Protein AF-A0A367K6S6-F1 (afdb_monomer_lite)

Structure (mmCIF, N/CA/C/O backbone):
data_AF-A0A367K6S6-F1
#
_entry.id   AF-A0A367K6S6-F1
#
loop_
_atom_site.group_PDB
_atom_site.id
_atom_site.type_symbol
_atom_site.label_atom_id
_atom_site.label_alt_id
_atom_site.label_comp_id
_atom_site.label_asym_id
_atom_site.label_entity_id
_atom_site.label_seq_id
_atom_site.pdbx_PDB_ins_code
_atom_site.Cartn_x
_atom_site.Cartn_y
_atom_site.Cartn_z
_atom_site.occupancy
_atom_site.B_iso_or_equiv
_atom_site.auth_seq_id
_atom_site.auth_comp_id
_atom_site.auth_asym_id
_atom_site.auth_atom_id
_atom_site.pdbx_PDB_model_num
ATOM 1 N N . MET A 1 1 ? -2.395 8.001 27.894 1.00 63.25 1 MET A N 1
ATOM 2 C CA . MET A 1 1 ? -1.468 9.154 27.892 1.00 63.25 1 MET A CA 1
ATOM 3 C C . MET A 1 1 ? -0.082 8.776 27.390 1.00 63.25 1 MET A C 1
ATOM 5 O O . MET A 1 1 ? 0.181 9.115 26.252 1.00 63.25 1 MET A O 1
ATOM 9 N N . GLU A 1 2 ? 0.768 8.042 28.124 1.00 70.19 2 GLU A N 1
ATOM 10 C CA . GLU A 1 2 ? 2.125 7.708 27.618 1.00 70.19 2 GLU A CA 1
ATOM 11 C C . GLU A 1 2 ? 2.111 6.789 26.380 1.00 70.19 2 GLU A C 1
ATOM 13 O O . GLU A 1 2 ? 2.847 7.026 25.427 1.00 70.19 2 GLU A O 1
ATOM 18 N N . GLU A 1 3 ? 1.236 5.775 26.348 1.00 73.00 3 GLU A N 1
ATOM 19 C CA . GLU A 1 3 ? 1.111 4.870 25.190 1.00 73.00 3 GLU A CA 1
ATOM 20 C C . GLU A 1 3 ? 0.552 5.573 23.943 1.00 73.00 3 GLU A C 1
ATOM 22 O O . GLU A 1 3 ? 1.033 5.336 22.838 1.00 73.00 3 GLU A O 1
ATOM 27 N N . GLU A 1 4 ? -0.407 6.486 24.122 1.00 74.44 4 GLU A N 1
ATOM 28 C CA . GLU A 1 4 ? -0.987 7.282 23.031 1.00 74.44 4 GLU A CA 1
ATOM 29 C C . GLU A 1 4 ? 0.034 8.276 22.459 1.00 74.44 4 GLU A C 1
ATOM 31 O O . GLU A 1 4 ? 0.146 8.412 21.246 1.00 74.44 4 GLU A O 1
ATOM 36 N N . GLU A 1 5 ? 0.821 8.943 23.308 1.00 80.12 5 GLU A N 1
ATOM 37 C CA . GLU A 1 5 ? 1.880 9.865 22.874 1.00 80.12 5 GLU A CA 1
ATOM 38 C C . GLU A 1 5 ? 3.010 9.127 22.140 1.00 80.12 5 GLU A C 1
ATOM 40 O O . GLU A 1 5 ? 3.501 9.578 21.098 1.00 80.12 5 GLU A O 1
ATOM 45 N N . HIS A 1 6 ? 3.380 7.943 22.633 1.00 86.44 6 HIS A N 1
ATOM 46 C CA . HIS A 1 6 ? 4.344 7.079 21.962 1.00 86.44 6 HIS A CA 1
ATOM 47 C C . HIS A 1 6 ? 3.817 6.588 20.606 1.00 86.44 6 HIS A C 1
ATOM 49 O O . HIS A 1 6 ? 4.565 6.526 19.629 1.00 86.44 6 HIS A O 1
ATOM 55 N N . GLU A 1 7 ? 2.527 6.269 20.510 1.00 87.50 7 GLU A N 1
ATOM 56 C CA . GLU A 1 7 ? 1.910 5.863 19.253 1.00 87.50 7 GLU A CA 1
ATOM 57 C C . GLU A 1 7 ? 1.804 7.010 18.242 1.00 87.50 7 GLU A C 1
ATOM 59 O O . GLU A 1 7 ? 2.158 6.817 17.079 1.00 87.50 7 GLU A O 1
ATOM 64 N N . LEU A 1 8 ? 1.426 8.215 18.674 1.00 89.56 8 LEU A N 1
ATOM 65 C CA . LEU A 1 8 ? 1.443 9.407 17.820 1.00 89.56 8 LEU A CA 1
ATOM 66 C C . LEU A 1 8 ? 2.846 9.672 17.263 1.00 89.56 8 LEU A C 1
ATOM 68 O O . LEU A 1 8 ? 3.004 9.871 16.062 1.00 89.56 8 LEU A O 1
ATOM 72 N N . THR A 1 9 ? 3.876 9.553 18.103 1.00 91.81 9 THR A N 1
ATOM 73 C CA . THR A 1 9 ? 5.277 9.686 17.671 1.00 91.81 9 THR A CA 1
ATOM 74 C C . THR A 1 9 ? 5.650 8.630 16.620 1.00 91.81 9 THR A C 1
ATOM 76 O O . THR A 1 9 ? 6.365 8.917 15.656 1.00 91.81 9 THR A O 1
ATOM 79 N N . ARG A 1 10 ? 5.162 7.388 16.767 1.00 92.81 10 ARG A N 1
ATOM 80 C CA . ARG A 1 10 ? 5.366 6.326 15.765 1.00 92.81 10 ARG A CA 1
ATOM 81 C C . ARG A 1 10 ? 4.658 6.650 14.452 1.00 92.81 10 ARG A C 1
ATOM 83 O O . ARG A 1 10 ? 5.264 6.457 13.402 1.00 92.81 10 ARG A O 1
ATOM 90 N N . ILE A 1 11 ? 3.427 7.155 14.508 1.00 94.25 11 ILE A N 1
ATOM 91 C CA . ILE A 1 11 ? 2.666 7.577 13.324 1.00 94.25 11 ILE A CA 1
ATOM 92 C C . ILE A 1 11 ? 3.411 8.693 12.588 1.00 94.25 11 ILE A C 1
ATOM 94 O O . ILE A 1 11 ? 3.675 8.559 11.397 1.00 94.25 11 ILE A O 1
ATOM 98 N N . GLU A 1 12 ? 3.843 9.741 13.291 1.00 95.06 12 GLU A N 1
ATOM 99 C CA . GLU A 1 12 ? 4.602 10.848 12.694 1.00 95.06 12 GLU A CA 1
ATOM 100 C C . GLU A 1 12 ? 5.893 10.368 12.018 1.00 95.06 12 GLU A C 1
ATOM 102 O O . GLU A 1 12 ? 6.252 10.835 10.932 1.00 95.06 12 GLU A O 1
ATOM 107 N N . LYS A 1 13 ? 6.583 9.399 12.631 1.00 95.25 13 LYS A N 1
ATOM 108 C CA . LYS A 1 13 ? 7.778 8.784 12.048 1.00 95.25 13 LYS A CA 1
ATOM 109 C C . LYS A 1 13 ? 7.455 8.011 10.766 1.00 95.25 13 LYS A C 1
ATOM 111 O O . LYS A 1 13 ? 8.158 8.189 9.774 1.00 95.25 13 LYS A O 1
ATOM 116 N N . ILE A 1 14 ? 6.396 7.201 10.772 1.00 96.31 14 ILE A N 1
ATOM 117 C CA . ILE A 1 14 ? 5.932 6.451 9.595 1.00 96.31 14 ILE A CA 1
ATOM 118 C C . ILE A 1 14 ? 5.567 7.416 8.465 1.00 96.31 14 ILE A C 1
ATOM 120 O O . ILE A 1 14 ? 6.039 7.252 7.343 1.00 96.31 14 ILE A O 1
ATOM 124 N N . GLU A 1 15 ? 4.800 8.468 8.753 1.00 95.69 15 GLU A N 1
ATOM 125 C CA . GLU A 1 15 ? 4.437 9.483 7.760 1.00 95.69 15 GLU A CA 1
ATOM 126 C C . GLU A 1 15 ? 5.659 10.231 7.212 1.00 95.69 15 GLU A C 1
ATOM 128 O O . GLU A 1 15 ? 5.693 10.620 6.041 1.00 95.69 15 GLU A O 1
ATOM 133 N N . HIS A 1 16 ? 6.674 10.467 8.046 1.00 96.50 16 HIS A N 1
ATOM 134 C CA . HIS A 1 16 ? 7.924 11.067 7.598 1.00 96.50 16 HIS A CA 1
ATOM 135 C C . HIS A 1 16 ? 8.687 10.141 6.643 1.00 96.50 16 HIS A C 1
ATOM 137 O O . HIS A 1 16 ? 9.082 10.582 5.562 1.00 96.50 16 HIS A O 1
ATOM 143 N N . GLU A 1 17 ? 8.865 8.869 7.013 1.00 96.88 17 GLU A N 1
ATOM 144 C CA . GLU A 1 17 ? 9.498 7.844 6.171 1.00 96.88 17 GLU A CA 1
ATOM 145 C C . GLU A 1 17 ? 8.755 7.707 4.837 1.00 96.88 17 GLU A C 1
ATOM 147 O O . GLU A 1 17 ? 9.357 7.795 3.767 1.00 96.88 17 GLU A O 1
ATOM 152 N N . HIS A 1 18 ? 7.429 7.629 4.896 1.00 97.56 18 HIS A N 1
ATOM 153 C CA . HIS A 1 18 ? 6.549 7.578 3.736 1.00 97.56 18 HIS A CA 1
ATOM 154 C C . HIS A 1 18 ? 6.727 8.777 2.792 1.00 97.56 18 HIS A C 1
ATOM 156 O O . HIS A 1 18 ? 6.929 8.599 1.590 1.00 97.56 18 HIS A O 1
ATOM 162 N N . LYS A 1 19 ? 6.764 10.008 3.321 1.00 96.94 19 LYS A N 1
ATOM 163 C CA . LYS A 1 19 ? 7.031 11.221 2.523 1.00 96.94 19 LYS A CA 1
ATOM 164 C C . LYS A 1 19 ? 8.394 11.176 1.831 1.00 96.94 19 LYS A C 1
ATOM 166 O O . LYS A 1 19 ? 8.534 11.704 0.725 1.00 96.94 19 LYS A O 1
ATOM 171 N N . LEU A 1 20 ? 9.414 10.593 2.465 1.00 96.38 20 LEU A N 1
ATOM 172 C CA . LEU A 1 20 ? 10.736 10.435 1.852 1.00 96.38 20 LEU A CA 1
ATOM 173 C C . LEU A 1 20 ? 10.704 9.424 0.703 1.00 96.38 20 LEU A C 1
ATOM 175 O O . LEU A 1 20 ? 11.246 9.725 -0.364 1.00 96.38 20 LEU A O 1
ATOM 179 N N . VAL A 1 21 ? 10.024 8.290 0.894 1.00 97.38 21 VAL A N 1
ATOM 180 C CA . VAL A 1 21 ? 9.808 7.286 -0.159 1.00 97.38 21 VAL A CA 1
ATOM 181 C C . VAL A 1 21 ? 9.091 7.915 -1.350 1.00 97.38 21 VAL A C 1
ATOM 183 O O . VAL A 1 21 ? 9.574 7.839 -2.480 1.00 97.38 21 VAL A O 1
ATOM 186 N N . GLN A 1 22 ? 8.007 8.654 -1.104 1.00 96.31 22 GLN A N 1
ATOM 187 C CA . GLN A 1 22 ? 7.264 9.334 -2.162 1.00 96.31 22 GLN A CA 1
ATOM 188 C C . GLN A 1 22 ? 8.138 10.333 -2.930 1.00 96.31 22 GLN A C 1
ATOM 190 O O . GLN A 1 22 ? 8.150 10.335 -4.160 1.00 96.31 22 GLN A O 1
ATOM 195 N N . ARG A 1 23 ? 8.959 11.141 -2.249 1.00 95.19 23 ARG A N 1
ATOM 196 C CA . ARG A 1 23 ? 9.884 12.077 -2.922 1.00 95.19 23 ARG A CA 1
ATOM 197 C C . ARG A 1 23 ? 10.888 11.382 -3.843 1.00 95.19 23 ARG A C 1
ATOM 199 O O . ARG A 1 23 ? 11.246 11.959 -4.869 1.00 95.19 23 ARG A O 1
ATOM 206 N N . LYS A 1 24 ? 11.368 10.192 -3.475 1.00 95.88 24 LYS A N 1
ATOM 207 C CA . LYS A 1 24 ? 12.270 9.391 -4.317 1.00 95.88 24 LYS A CA 1
ATOM 208 C C . LYS A 1 24 ? 11.520 8.756 -5.486 1.00 95.88 24 LYS A C 1
ATOM 210 O O . LYS A 1 24 ? 12.004 8.815 -6.612 1.00 95.88 24 LYS A O 1
ATOM 215 N N . PHE A 1 25 ? 10.311 8.248 -5.257 1.00 95.75 25 PHE A N 1
ATOM 216 C CA . PHE A 1 25 ? 9.463 7.687 -6.310 1.00 95.75 25 PHE A CA 1
ATOM 217 C C . PHE A 1 25 ? 9.125 8.702 -7.414 1.00 95.75 25 PHE A C 1
ATOM 219 O O . PHE A 1 25 ? 9.219 8.383 -8.599 1.00 95.75 25 PHE A O 1
ATOM 226 N N . HIS A 1 26 ? 8.859 9.964 -7.063 1.00 93.56 26 HIS A N 1
ATOM 227 C CA . HIS A 1 26 ? 8.650 11.033 -8.052 1.00 93.56 26 HIS A CA 1
ATOM 228 C C . HIS A 1 26 ? 9.868 11.278 -8.962 1.00 93.56 26 HIS A C 1
ATOM 230 O O . HIS A 1 26 ? 9.734 11.886 -10.021 1.00 93.56 26 HIS A O 1
ATOM 236 N N . LYS A 1 27 ? 11.052 10.795 -8.569 1.00 91.94 27 LYS A N 1
ATOM 237 C CA . LYS A 1 27 ? 12.294 10.860 -9.344 1.00 91.94 27 LYS A CA 1
ATOM 238 C C . LYS A 1 27 ? 12.640 9.536 -10.030 1.00 91.94 27 LYS A C 1
ATOM 240 O O . LYS A 1 27 ? 13.770 9.395 -10.471 1.00 91.94 27 LYS A O 1
ATOM 245 N N . ARG A 1 28 ? 11.724 8.563 -10.133 1.00 89.56 28 ARG A N 1
ATOM 246 C CA . ARG A 1 28 ? 12.011 7.231 -10.718 1.00 89.56 28 ARG A CA 1
ATOM 247 C C . ARG A 1 28 ? 12.621 7.281 -12.127 1.00 89.56 28 ARG A C 1
ATOM 249 O O . ARG A 1 28 ? 13.477 6.475 -12.454 1.00 89.56 28 ARG A O 1
ATOM 256 N N . ASN A 1 29 ? 12.253 8.287 -12.924 1.00 86.31 29 ASN A N 1
ATOM 257 C CA . ASN A 1 29 ? 12.800 8.503 -14.270 1.00 86.31 29 ASN A CA 1
ATOM 258 C C . ASN A 1 29 ? 14.196 9.162 -14.269 1.00 86.31 29 ASN A C 1
ATOM 260 O O . ASN A 1 29 ? 14.765 9.390 -15.331 1.00 86.31 29 ASN A O 1
ATOM 264 N N . GLU A 1 30 ? 14.732 9.488 -13.091 1.00 89.75 30 GLU A N 1
ATOM 265 C CA . GLU A 1 30 ? 16.057 10.070 -12.861 1.00 89.75 30 GLU A CA 1
ATOM 266 C C . GLU A 1 30 ? 16.802 9.290 -11.746 1.00 89.75 30 GLU A C 1
ATOM 268 O O . GLU A 1 30 ? 17.105 9.861 -10.684 1.00 89.75 30 GLU A O 1
ATOM 273 N N . PRO A 1 31 ? 17.084 7.975 -11.910 1.00 86.50 31 PRO A N 1
ATOM 274 C CA . PRO A 1 31 ? 17.734 7.171 -10.870 1.00 86.50 31 PRO A CA 1
ATOM 275 C C . PRO A 1 31 ? 19.081 7.744 -10.414 1.00 86.50 31 PRO A C 1
ATOM 277 O O . PRO A 1 31 ? 19.434 7.673 -9.237 1.00 86.50 31 PRO A O 1
ATOM 280 N N . GLU A 1 32 ? 19.811 8.408 -11.313 1.00 88.81 32 GLU A N 1
ATOM 281 C CA . GLU A 1 32 ? 21.070 9.096 -11.021 1.00 88.81 32 GLU A CA 1
ATOM 282 C C . GLU A 1 32 ? 20.921 10.250 -10.015 1.00 88.81 32 GLU A C 1
ATOM 284 O O . GLU A 1 32 ? 21.902 10.667 -9.398 1.00 88.81 32 GLU A O 1
ATOM 289 N N . LYS A 1 33 ? 19.695 10.748 -9.807 1.00 88.25 33 LYS A N 1
ATOM 290 C CA . LYS A 1 33 ? 19.353 11.775 -8.808 1.00 88.25 33 LYS A CA 1
ATOM 291 C C . LYS A 1 33 ? 18.711 11.191 -7.545 1.00 88.25 33 LYS A C 1
ATOM 293 O O . LYS A 1 33 ? 18.105 11.932 -6.758 1.00 88.25 33 LYS A O 1
ATOM 298 N N . GLY A 1 34 ? 18.863 9.881 -7.340 1.00 88.75 34 GLY A N 1
ATOM 299 C CA . GLY A 1 34 ? 18.378 9.150 -6.170 1.00 88.75 34 GLY A CA 1
ATOM 300 C C . GLY A 1 34 ? 16.926 8.684 -6.276 1.00 88.75 34 GLY A C 1
ATOM 301 O O . GLY A 1 34 ? 16.286 8.495 -5.241 1.00 88.75 34 GLY A O 1
ATOM 302 N N . GLY A 1 35 ? 16.391 8.562 -7.494 1.00 92.75 35 GLY A N 1
ATOM 303 C CA . GLY A 1 35 ? 15.126 7.873 -7.745 1.00 92.75 35 GLY A CA 1
ATOM 304 C C . GLY A 1 35 ? 15.265 6.352 -7.689 1.00 92.75 35 GLY A C 1
ATOM 305 O O . GLY A 1 35 ? 16.372 5.818 -7.756 1.00 92.75 35 GLY A O 1
ATOM 306 N N . TYR A 1 36 ? 14.139 5.653 -7.576 1.00 94.50 36 TYR A N 1
ATOM 307 C CA . TYR A 1 36 ? 14.121 4.192 -7.639 1.00 94.50 36 TYR A CA 1
ATOM 308 C C . TYR A 1 36 ? 14.162 3.734 -9.098 1.00 94.50 36 TYR A C 1
ATOM 310 O O . TYR A 1 36 ? 13.322 4.149 -9.891 1.00 94.50 36 TYR A O 1
ATOM 318 N N . ALA A 1 37 ? 15.148 2.904 -9.446 1.00 90.50 37 ALA A N 1
ATOM 319 C CA . ALA A 1 37 ? 15.302 2.379 -10.803 1.00 90.50 37 ALA A CA 1
ATOM 320 C C . ALA A 1 37 ? 14.335 1.225 -11.102 1.00 90.50 37 ALA A C 1
ATOM 322 O O . ALA A 1 37 ? 13.979 1.006 -12.254 1.00 90.50 37 ALA A O 1
ATOM 323 N N . THR A 1 38 ? 13.942 0.479 -10.069 1.00 93.31 38 THR A N 1
ATOM 324 C CA . THR A 1 38 ? 13.116 -0.728 -10.175 1.00 93.31 38 THR A CA 1
ATOM 325 C C . THR A 1 38 ? 12.017 -0.729 -9.118 1.00 93.31 38 THR A C 1
ATOM 327 O O . THR A 1 38 ? 12.127 -0.052 -8.086 1.00 93.31 38 THR A O 1
ATOM 330 N N . LEU A 1 39 ? 10.982 -1.544 -9.342 1.00 95.50 39 LEU A N 1
ATOM 331 C CA . LEU A 1 39 ? 9.947 -1.797 -8.341 1.00 95.50 39 LEU A CA 1
ATOM 332 C C . LEU A 1 39 ? 10.550 -2.373 -7.054 1.00 95.50 39 LEU A C 1
ATOM 334 O O . LEU A 1 39 ? 10.203 -1.911 -5.969 1.00 95.50 39 LEU A O 1
ATOM 338 N N . SER A 1 40 ? 11.501 -3.308 -7.158 1.00 94.88 40 SER A N 1
ATOM 339 C CA . SER A 1 40 ? 12.196 -3.865 -5.992 1.00 94.88 40 SER A CA 1
ATOM 340 C C . SER A 1 40 ? 12.907 -2.793 -5.156 1.00 94.88 40 SER A C 1
ATOM 342 O O . SER A 1 40 ? 12.835 -2.819 -3.927 1.00 94.88 40 SER A O 1
ATOM 344 N N . ASP A 1 41 ? 13.5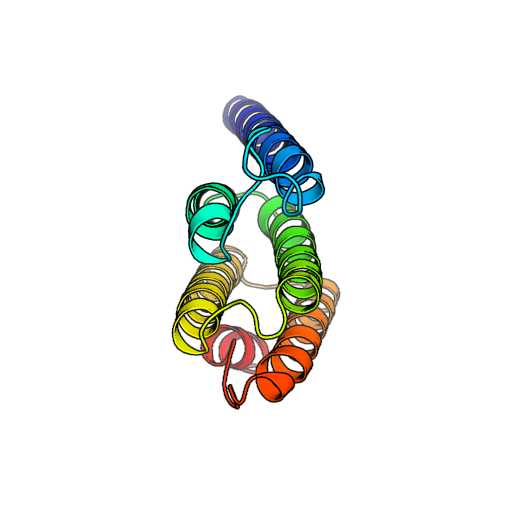67 -1.815 -5.786 1.00 94.69 41 ASP A N 1
ATOM 345 C CA . ASP A 1 41 ? 14.245 -0.737 -5.054 1.00 94.69 41 ASP A CA 1
ATOM 346 C C . ASP A 1 41 ? 13.267 0.171 -4.309 1.00 94.69 41 ASP A C 1
ATOM 348 O O . ASP A 1 41 ? 13.528 0.540 -3.162 1.00 94.69 41 ASP A O 1
ATOM 352 N N . TYR A 1 42 ? 12.130 0.484 -4.932 1.00 97.06 42 TYR A N 1
ATOM 353 C CA . TYR A 1 42 ? 11.033 1.178 -4.263 1.00 97.06 42 TYR A CA 1
ATOM 354 C C . TYR A 1 42 ? 10.497 0.355 -3.084 1.00 97.06 42 TYR A C 1
ATOM 356 O O . TYR A 1 42 ? 10.377 0.867 -1.967 1.00 97.06 42 TYR A O 1
ATOM 364 N N . TRP A 1 43 ? 10.224 -0.932 -3.315 1.00 97.62 43 TRP A N 1
ATOM 365 C CA . TRP A 1 43 ? 9.609 -1.817 -2.333 1.00 97.62 43 TRP A CA 1
ATOM 366 C C . TRP A 1 43 ? 10.481 -2.032 -1.097 1.00 97.62 43 TRP A C 1
ATOM 368 O O . TRP A 1 43 ? 9.952 -2.125 0.005 1.00 97.62 43 TRP A O 1
ATOM 378 N N . LYS A 1 44 ? 11.813 -2.039 -1.230 1.00 96.31 44 LYS A N 1
ATOM 379 C CA . LYS A 1 44 ? 12.717 -2.132 -0.070 1.00 96.31 44 LYS A CA 1
ATOM 380 C C . LYS A 1 44 ? 12.432 -1.052 0.967 1.00 96.31 44 LYS A C 1
ATOM 382 O O . LYS A 1 44 ? 12.437 -1.348 2.151 1.00 96.31 44 LYS A O 1
ATOM 387 N N . GLU A 1 45 ? 12.179 0.187 0.550 1.00 97.56 45 GLU A N 1
ATOM 388 C CA . GLU A 1 45 ? 11.881 1.268 1.495 1.00 97.56 45 GLU A CA 1
ATOM 389 C C . GLU A 1 45 ? 10.384 1.350 1.816 1.00 97.56 45 GLU A C 1
ATOM 391 O O . GLU A 1 45 ? 10.009 1.496 2.978 1.00 97.56 45 GLU A O 1
ATOM 396 N N . PHE A 1 46 ? 9.516 1.207 0.813 1.00 98.31 46 PHE A N 1
ATOM 397 C CA . PHE A 1 46 ? 8.069 1.270 1.010 1.00 98.31 46 PHE A CA 1
ATOM 398 C C . PHE A 1 46 ? 7.525 0.110 1.858 1.00 98.31 46 PHE A C 1
ATOM 400 O O . PHE A 1 46 ? 6.696 0.314 2.743 1.00 98.31 46 PHE A O 1
ATOM 407 N N . GLY A 1 47 ? 8.040 -1.100 1.659 1.00 97.69 47 GLY A N 1
ATOM 408 C CA . GLY A 1 47 ? 7.689 -2.284 2.438 1.00 97.69 47 GLY A CA 1
ATOM 409 C C . GLY A 1 47 ? 7.998 -2.120 3.928 1.00 97.69 47 GLY A C 1
ATOM 410 O O . GLY A 1 47 ? 7.225 -2.587 4.760 1.00 97.69 47 GLY A O 1
ATOM 411 N N . HIS A 1 48 ? 9.054 -1.380 4.294 1.00 97.44 48 HIS A N 1
ATOM 412 C CA . HIS A 1 48 ? 9.310 -1.030 5.697 1.00 97.44 48 HIS A CA 1
ATOM 413 C C . HIS A 1 48 ? 8.234 -0.103 6.273 1.00 97.44 48 HIS A C 1
ATOM 415 O O . HIS A 1 48 ? 7.819 -0.289 7.416 1.00 97.44 48 HIS A O 1
ATOM 421 N N . VAL A 1 49 ? 7.734 0.855 5.486 1.00 98.19 49 VAL A N 1
ATOM 422 C CA . VAL A 1 49 ? 6.620 1.730 5.895 1.00 98.19 49 VAL A CA 1
ATOM 423 C C . VAL A 1 49 ? 5.356 0.900 6.138 1.00 98.19 49 VAL A C 1
ATOM 425 O O . VAL A 1 49 ? 4.711 1.056 7.176 1.00 98.19 49 VAL A O 1
ATOM 428 N N . VAL A 1 50 ? 5.035 -0.029 5.232 1.00 98.38 50 VAL A N 1
ATOM 429 C CA . VAL A 1 50 ? 3.913 -0.974 5.380 1.00 98.38 50 VAL A CA 1
ATOM 430 C C . VAL A 1 50 ? 4.079 -1.825 6.642 1.00 98.38 50 VAL A C 1
ATOM 432 O O . VAL A 1 50 ? 3.167 -1.894 7.467 1.00 98.38 50 VAL A O 1
ATOM 435 N N . GLN A 1 51 ? 5.264 -2.406 6.843 1.00 97.69 51 GLN A N 1
ATOM 436 C CA . GLN A 1 51 ? 5.580 -3.235 8.007 1.00 97.69 51 GLN A CA 1
ATOM 437 C C . GLN A 1 51 ? 5.456 -2.459 9.326 1.00 97.69 51 GLN A C 1
ATOM 439 O O . GLN A 1 51 ? 4.938 -2.975 10.313 1.00 97.69 51 GLN A O 1
ATOM 444 N N . HIS A 1 52 ? 5.918 -1.210 9.381 1.00 96.62 52 HIS A N 1
ATOM 445 C CA . HIS A 1 52 ? 5.749 -0.386 10.576 1.00 96.62 52 HIS A CA 1
ATOM 446 C C . HIS A 1 52 ? 4.277 -0.026 10.818 1.00 96.62 52 HIS A C 1
ATOM 448 O O . HIS A 1 52 ? 3.837 -0.020 11.970 1.00 96.62 52 HIS A O 1
ATOM 454 N N . THR A 1 53 ? 3.523 0.225 9.744 1.00 97.50 53 THR A N 1
ATOM 455 C CA . THR A 1 53 ? 2.099 0.587 9.791 1.00 97.50 53 THR A CA 1
ATOM 456 C C . THR A 1 53 ? 1.234 -0.553 10.317 1.00 97.50 53 THR A C 1
ATOM 458 O O . THR A 1 53 ? 0.402 -0.316 11.191 1.00 97.50 53 THR A O 1
ATOM 461 N N . MET A 1 54 ? 1.452 -1.793 9.860 1.00 96.44 54 MET A N 1
ATOM 462 C CA . MET A 1 54 ? 0.639 -2.943 10.292 1.00 96.44 54 MET A CA 1
ATOM 463 C C . MET A 1 54 ? 0.799 -3.285 11.784 1.00 96.44 54 MET A C 1
ATOM 465 O O . MET A 1 54 ? -0.006 -4.019 12.341 1.00 96.44 54 MET A O 1
ATOM 469 N N . HIS A 1 55 ? 1.831 -2.750 12.445 1.00 94.12 55 HIS A N 1
ATOM 470 C CA . HIS A 1 55 ? 2.100 -2.938 13.874 1.00 94.12 55 HIS A CA 1
ATOM 471 C C . HIS A 1 55 ? 1.702 -1.732 14.745 1.00 94.12 55 HIS A C 1
ATOM 473 O O . HIS A 1 55 ? 2.138 -1.624 15.903 1.00 94.12 55 HIS A O 1
ATOM 479 N N . LEU A 1 56 ? 0.940 -0.786 14.195 1.00 93.81 56 LEU A N 1
ATOM 480 C CA . LEU A 1 56 ? 0.241 0.233 14.978 1.00 93.81 56 LEU A CA 1
ATOM 481 C C . LEU A 1 56 ? -0.987 -0.395 15.654 1.00 93.81 56 LEU A C 1
ATOM 483 O O . LEU A 1 56 ? -1.615 -1.291 15.095 1.00 93.81 56 LEU A O 1
ATOM 487 N N . LYS A 1 57 ? -1.299 0.041 16.877 1.00 87.94 57 LYS A N 1
ATOM 488 C CA . LYS A 1 57 ? -2.372 -0.531 17.713 1.00 87.94 57 LYS A CA 1
ATOM 489 C C . LYS A 1 57 ? -3.660 0.282 17.669 1.00 87.94 57 LYS A C 1
ATOM 491 O O . LYS A 1 57 ? -4.729 -0.229 17.981 1.00 87.94 57 LYS A O 1
ATOM 496 N N . SER A 1 58 ? -3.554 1.536 17.269 1.00 87.38 58 SER A N 1
ATOM 497 C CA . SER A 1 58 ? -4.666 2.420 16.980 1.00 87.38 58 SER A CA 1
ATOM 498 C C . SER A 1 58 ? -5.305 2.089 15.634 1.00 87.38 58 SER A C 1
ATOM 500 O O . SER A 1 58 ? -4.652 1.640 14.688 1.00 87.38 58 SER A O 1
ATOM 502 N N . SER A 1 59 ? -6.582 2.450 15.512 1.00 86.62 59 SER A N 1
ATOM 503 C CA . SER A 1 59 ? -7.346 2.380 14.261 1.00 86.62 59 SER A CA 1
ATOM 504 C C . SER A 1 59 ? -6.759 3.231 13.125 1.00 86.62 59 SER A C 1
ATOM 506 O O . SER A 1 59 ? -7.143 3.063 11.967 1.00 86.62 59 SER A O 1
ATOM 508 N N . SER A 1 60 ? -5.790 4.105 13.418 1.00 91.62 60 SER A N 1
ATOM 509 C CA . SER A 1 60 ? -4.978 4.803 12.416 1.00 91.62 60 SER A CA 1
ATOM 510 C C . SER A 1 60 ? -4.238 3.837 11.486 1.00 91.62 60 SER A C 1
ATOM 512 O O . SER A 1 60 ? -4.004 4.186 10.331 1.00 91.62 60 SER A O 1
ATOM 514 N N . SER A 1 61 ? -3.913 2.622 11.950 1.00 95.75 61 SER A N 1
ATOM 515 C CA . SER A 1 61 ? -3.299 1.556 11.144 1.00 95.75 61 SER A CA 1
ATOM 516 C C . SER A 1 61 ? -4.112 1.247 9.880 1.00 95.75 61 SER A C 1
ATOM 518 O O . SER A 1 61 ? -3.555 1.228 8.785 1.00 95.75 61 SER A O 1
ATOM 520 N N . ILE A 1 62 ? -5.438 1.111 10.012 1.00 96.88 62 ILE A N 1
ATOM 521 C CA . ILE A 1 62 ? -6.367 0.857 8.905 1.00 96.88 62 ILE A CA 1
ATOM 522 C C . ILE A 1 62 ? -6.312 2.013 7.907 1.00 96.88 62 ILE A C 1
ATOM 524 O O . ILE A 1 62 ? -6.130 1.797 6.712 1.00 96.88 62 ILE A O 1
ATOM 528 N N . GLN A 1 63 ? -6.441 3.254 8.383 1.00 96.25 63 GLN A N 1
ATOM 529 C CA . GLN A 1 63 ? -6.458 4.426 7.506 1.00 96.25 63 GLN A CA 1
ATOM 530 C C . GLN A 1 63 ? -5.132 4.618 6.759 1.00 96.25 63 GLN A C 1
ATOM 532 O O . GLN A 1 63 ? -5.138 4.956 5.575 1.00 96.25 63 GLN A O 1
ATOM 537 N N . LEU A 1 64 ? -4.004 4.416 7.439 1.00 97.12 64 LEU A N 1
ATOM 538 C CA . LEU A 1 64 ? -2.684 4.505 6.826 1.00 97.12 64 LEU A CA 1
ATOM 539 C C . LEU A 1 64 ? -2.485 3.382 5.809 1.00 97.12 64 LEU A C 1
ATOM 541 O O . LEU A 1 64 ? -2.071 3.657 4.687 1.00 97.12 64 LEU A O 1
ATOM 545 N N . LEU A 1 65 ? -2.846 2.143 6.147 1.00 98.25 65 LEU A N 1
ATOM 546 C CA . LEU A 1 65 ? -2.684 1.015 5.235 1.00 98.25 65 LEU A CA 1
ATOM 547 C C . LEU A 1 65 ? -3.612 1.120 4.013 1.00 98.25 65 LEU A C 1
ATOM 549 O O . LEU A 1 65 ? -3.184 0.764 2.916 1.00 98.25 65 LEU A O 1
ATOM 553 N N . LEU A 1 66 ? -4.822 1.687 4.151 1.00 98.31 66 LEU A N 1
ATOM 554 C CA . LEU A 1 66 ? -5.690 2.042 3.014 1.00 98.31 66 LEU A CA 1
ATOM 555 C C . LEU A 1 66 ? -4.959 2.977 2.041 1.00 98.31 66 LEU A C 1
ATOM 557 O O . LEU A 1 66 ? -4.929 2.712 0.840 1.00 98.31 66 LEU A O 1
ATOM 561 N N . ASN A 1 67 ? -4.348 4.044 2.566 1.00 97.81 67 ASN A N 1
ATOM 562 C CA . ASN A 1 67 ? -3.631 5.026 1.754 1.00 97.81 67 ASN A CA 1
ATOM 563 C C . ASN A 1 67 ? -2.412 4.395 1.071 1.00 97.81 67 ASN A C 1
ATOM 565 O O . ASN A 1 67 ? -2.256 4.519 -0.139 1.00 97.81 67 ASN A O 1
ATOM 569 N N . LEU A 1 68 ? -1.587 3.666 1.828 1.00 98.44 68 LEU A N 1
ATOM 570 C CA . LEU A 1 68 ? -0.399 2.989 1.305 1.00 98.44 68 LEU A CA 1
ATOM 571 C C . LEU A 1 68 ? -0.766 1.970 0.218 1.00 98.44 68 LEU A C 1
ATOM 573 O O . LEU A 1 68 ? -0.112 1.906 -0.817 1.00 98.44 68 LEU A O 1
ATOM 577 N N . THR A 1 69 ? -1.831 1.197 0.421 1.00 98.50 69 THR A N 1
ATOM 578 C CA . THR A 1 69 ? -2.276 0.198 -0.558 1.00 98.50 69 THR A CA 1
ATOM 579 C C . THR A 1 69 ? -2.725 0.866 -1.857 1.00 98.50 69 THR A C 1
ATOM 581 O O . THR A 1 69 ? -2.280 0.458 -2.926 1.00 98.50 69 THR A O 1
ATOM 584 N N . GLY A 1 70 ? -3.535 1.927 -1.771 1.00 97.81 70 GLY A N 1
ATOM 585 C CA . GLY A 1 70 ? -3.955 2.688 -2.951 1.00 97.81 70 GLY A CA 1
ATOM 586 C C . GLY A 1 70 ? -2.783 3.343 -3.687 1.00 97.81 70 GLY A C 1
ATOM 587 O O . GLY A 1 70 ? -2.717 3.293 -4.908 1.00 97.81 70 GLY A O 1
ATOM 588 N N . GLU A 1 71 ? -1.804 3.886 -2.964 1.00 96.81 71 GLU A N 1
ATOM 589 C CA . GLU A 1 71 ? -0.603 4.450 -3.587 1.00 96.81 71 GLU A CA 1
ATOM 590 C C . GLU A 1 71 ? 0.282 3.390 -4.244 1.00 96.81 71 GLU A C 1
ATOM 592 O O . GLU A 1 71 ? 0.835 3.625 -5.315 1.00 96.81 71 GLU A O 1
ATOM 597 N N . PHE A 1 72 ? 0.427 2.214 -3.626 1.00 97.94 72 PHE A N 1
ATOM 598 C CA . PHE A 1 72 ? 1.152 1.106 -4.242 1.00 97.94 72 PHE A CA 1
ATOM 599 C C . PHE A 1 72 ? 0.505 0.694 -5.567 1.00 97.94 72 PHE A C 1
ATOM 601 O O . PHE A 1 72 ? 1.195 0.335 -6.520 1.00 97.94 72 PHE A O 1
ATOM 608 N N . HIS A 1 73 ? -0.817 0.786 -5.663 1.00 96.75 73 HIS A N 1
ATOM 609 C CA . HIS A 1 73 ? -1.512 0.535 -6.914 1.00 96.75 73 HIS A CA 1
ATOM 610 C C . HIS A 1 73 ? -1.169 1.563 -7.996 1.00 96.75 73 HIS A C 1
ATOM 612 O O . HIS A 1 73 ? -0.886 1.165 -9.122 1.00 96.75 73 HIS A O 1
ATOM 618 N N . ASP A 1 74 ? -1.088 2.850 -7.653 1.00 94.69 74 ASP A N 1
ATOM 619 C CA . ASP A 1 74 ? -0.616 3.890 -8.581 1.00 94.69 74 ASP A CA 1
ATOM 620 C C . ASP A 1 74 ? 0.858 3.671 -8.980 1.00 94.69 74 ASP A C 1
ATOM 622 O O . ASP A 1 74 ? 1.278 3.973 -10.098 1.00 94.69 74 ASP A O 1
ATOM 626 N N . VAL A 1 75 ? 1.667 3.113 -8.075 1.00 94.81 75 VAL A N 1
ATOM 627 C CA . VAL A 1 75 ? 3.050 2.706 -8.361 1.00 94.81 75 VAL A CA 1
ATOM 628 C C . VAL A 1 75 ? 3.090 1.532 -9.336 1.00 94.81 75 VAL A C 1
ATOM 630 O O . VAL A 1 75 ? 3.967 1.501 -10.201 1.00 94.81 75 VAL A O 1
ATOM 633 N N . CYS A 1 76 ? 2.141 0.597 -9.250 1.00 94.38 76 CYS A N 1
ATOM 634 C CA . CYS A 1 76 ? 2.046 -0.489 -10.219 1.00 94.38 76 CYS A CA 1
ATOM 635 C C . CYS A 1 76 ? 1.815 0.049 -11.631 1.00 94.38 76 CYS A 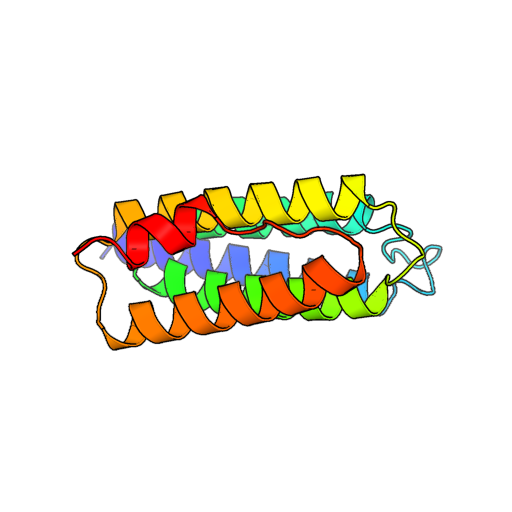C 1
ATOM 637 O O . CYS A 1 76 ? 2.531 -0.351 -12.550 1.00 94.38 76 CYS A O 1
ATOM 639 N N . ASP A 1 77 ? 0.906 1.016 -11.765 1.00 91.94 77 ASP A N 1
ATOM 640 C CA . ASP A 1 77 ? 0.628 1.722 -13.021 1.00 91.94 77 ASP A CA 1
ATOM 641 C C . ASP A 1 77 ? 1.830 2.552 -13.505 1.00 91.94 77 ASP A C 1
ATOM 643 O O . ASP A 1 77 ? 1.940 2.876 -14.678 1.00 91.94 77 ASP A O 1
ATOM 647 N N . ALA A 1 78 ? 2.753 2.922 -12.617 1.00 92.38 78 ALA A N 1
ATOM 648 C CA . ALA A 1 78 ? 3.905 3.745 -12.963 1.00 92.38 78 ALA A CA 1
ATOM 649 C C . ALA A 1 78 ? 5.124 2.958 -13.464 1.00 92.38 78 ALA A C 1
ATOM 651 O O . ALA A 1 78 ? 5.952 3.548 -14.166 1.00 92.38 78 ALA A O 1
ATOM 652 N N . TYR A 1 79 ? 5.256 1.693 -13.050 1.00 91.25 79 TYR A N 1
ATOM 653 C CA . TYR A 1 79 ? 6.288 0.762 -13.524 1.00 91.25 79 TYR A CA 1
ATOM 654 C C . TYR A 1 79 ? 5.779 -0.151 -14.650 1.00 91.25 79 TYR A C 1
ATOM 656 O O . TYR A 1 7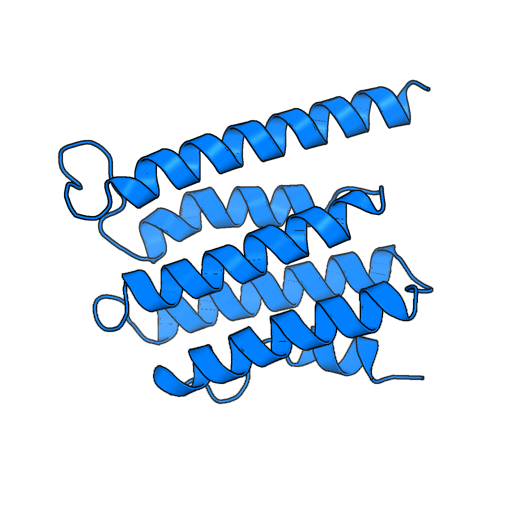9 ? 6.578 -0.601 -15.459 1.00 91.25 79 TYR A O 1
ATOM 664 N N . GLU A 1 80 ? 4.470 -0.401 -14.743 1.00 88.06 80 GLU A N 1
ATOM 665 C CA . GLU A 1 80 ? 3.814 -1.219 -15.773 1.00 88.06 80 GLU A CA 1
ATOM 666 C C . GLU A 1 80 ? 4.555 -2.522 -16.155 1.00 88.06 80 GLU A C 1
ATOM 668 O O . GLU A 1 80 ? 4.395 -3.558 -15.519 1.00 88.06 80 GLU A O 1
ATOM 673 N N . ARG A 1 81 ? 5.316 -2.493 -17.258 1.00 80.50 81 ARG A N 1
ATOM 674 C CA . ARG A 1 81 ? 6.044 -3.635 -17.833 1.00 80.50 81 ARG A CA 1
ATOM 675 C C . ARG A 1 81 ? 7.545 -3.595 -17.555 1.00 80.50 81 ARG A C 1
ATOM 677 O O . ARG A 1 81 ? 8.252 -4.494 -18.000 1.00 80.50 81 ARG A O 1
ATOM 684 N N . ASP A 1 82 ? 8.021 -2.561 -16.870 1.00 85.25 82 ASP A N 1
ATOM 685 C CA . ASP A 1 82 ? 9.426 -2.407 -16.491 1.00 85.25 82 ASP A CA 1
ATOM 686 C C . ASP A 1 82 ? 9.790 -3.288 -15.285 1.00 85.25 82 ASP A C 1
ATOM 688 O O . ASP A 1 82 ? 10.971 -3.501 -15.018 1.00 85.25 82 ASP A O 1
ATOM 692 N N . ALA A 1 83 ? 8.786 -3.807 -14.571 1.00 89.44 83 ALA A N 1
ATOM 693 C CA . ALA A 1 83 ? 8.946 -4.761 -13.483 1.00 89.44 83 ALA A CA 1
ATOM 694 C C . ALA A 1 83 ? 8.496 -6.168 -13.898 1.00 89.44 83 ALA A C 1
ATOM 696 O O . ALA A 1 83 ? 7.562 -6.359 -14.683 1.00 89.44 83 ALA A O 1
ATOM 697 N N . GLU A 1 84 ? 9.164 -7.168 -13.338 1.00 92.31 84 GLU A N 1
ATOM 698 C CA . GLU A 1 84 ? 8.852 -8.569 -13.576 1.00 92.31 84 GLU A CA 1
ATOM 699 C C . GLU A 1 84 ? 7.624 -8.996 -12.757 1.00 92.31 84 GLU A C 1
ATOM 701 O O . GLU A 1 84 ? 7.402 -8.546 -11.632 1.00 92.31 84 GLU A O 1
ATOM 706 N N . ILE A 1 85 ? 6.832 -9.935 -13.286 1.00 93.31 85 ILE A N 1
ATOM 707 C CA . ILE A 1 85 ? 5.585 -10.397 -12.639 1.00 93.31 85 ILE A CA 1
ATOM 708 C C . ILE A 1 85 ? 5.836 -10.894 -11.205 1.00 93.31 85 ILE A C 1
ATOM 710 O O . ILE A 1 85 ? 4.999 -10.702 -10.320 1.00 93.31 85 ILE A O 1
ATOM 714 N N . TYR A 1 86 ? 6.989 -11.528 -10.955 1.00 93.44 86 TYR A N 1
ATOM 715 C CA . TYR A 1 86 ? 7.327 -12.018 -9.619 1.00 93.44 86 TYR A CA 1
ATOM 716 C C . TYR A 1 86 ? 7.534 -10.876 -8.612 1.00 93.44 86 TYR A C 1
ATOM 718 O O . TYR A 1 86 ? 7.174 -11.048 -7.451 1.00 93.44 86 TYR A O 1
ATOM 726 N N . GLU A 1 87 ? 8.040 -9.712 -9.037 1.00 94.56 87 GLU A N 1
ATOM 727 C CA . GLU A 1 87 ? 8.242 -8.554 -8.155 1.00 94.56 87 GLU A CA 1
ATOM 728 C C . GLU A 1 87 ? 6.894 -8.002 -7.687 1.00 94.56 87 GLU A C 1
ATOM 730 O O . GLU A 1 87 ? 6.697 -7.750 -6.498 1.00 94.56 87 GLU A O 1
ATOM 735 N N . TYR A 1 88 ? 5.927 -7.891 -8.604 1.00 95.62 88 TYR A N 1
ATOM 736 C CA . TYR A 1 88 ? 4.554 -7.535 -8.253 1.00 95.62 88 TYR A CA 1
ATOM 737 C C . TYR A 1 88 ? 3.958 -8.529 -7.264 1.00 95.62 88 TYR A C 1
ATOM 739 O O . TYR A 1 88 ? 3.379 -8.121 -6.257 1.00 95.62 88 TYR A O 1
ATOM 747 N N . LYS A 1 89 ? 4.126 -9.831 -7.525 1.00 95.94 89 LYS A N 1
ATOM 748 C CA . LYS A 1 89 ? 3.591 -10.879 -6.656 1.00 95.94 89 LYS A CA 1
ATOM 749 C C . LYS A 1 89 ? 4.115 -10.741 -5.225 1.00 95.94 89 LYS A C 1
ATOM 751 O O . LYS A 1 89 ? 3.318 -10.777 -4.295 1.00 95.94 89 LYS A O 1
ATOM 756 N N . GLU A 1 90 ? 5.421 -10.548 -5.049 1.00 96.19 90 GLU A N 1
ATOM 757 C CA . GLU A 1 90 ? 6.028 -10.373 -3.723 1.00 96.19 90 GLU A CA 1
ATOM 758 C C . GLU A 1 90 ? 5.446 -9.165 -2.973 1.00 96.19 90 GLU A C 1
ATOM 760 O O . GLU A 1 90 ? 5.147 -9.259 -1.781 1.00 96.19 90 GLU A O 1
ATOM 765 N N . CYS A 1 91 ? 5.229 -8.046 -3.669 1.00 97.56 91 CYS A N 1
ATOM 766 C CA . CYS A 1 91 ? 4.638 -6.849 -3.073 1.00 97.56 91 CYS A CA 1
ATOM 767 C C . CYS A 1 91 ? 3.166 -7.068 -2.674 1.00 97.56 91 CYS A C 1
ATOM 769 O O . CYS A 1 91 ? 2.754 -6.703 -1.570 1.00 97.56 91 CYS A O 1
ATOM 771 N N . PHE A 1 92 ? 2.372 -7.688 -3.555 1.00 97.88 92 PHE A N 1
ATOM 772 C CA . PHE A 1 92 ? 0.968 -8.010 -3.288 1.00 97.88 92 PHE A CA 1
ATOM 773 C C . PHE A 1 92 ? 0.813 -9.001 -2.130 1.00 97.88 92 PHE A C 1
ATOM 775 O O . PHE A 1 92 ? -0.021 -8.770 -1.256 1.00 97.88 92 PHE A O 1
ATOM 782 N N . ASP A 1 93 ? 1.633 -10.055 -2.079 1.00 97.56 93 ASP A N 1
ATOM 783 C CA . ASP A 1 93 ? 1.636 -11.034 -0.983 1.00 97.56 93 ASP A CA 1
ATOM 784 C C . ASP A 1 93 ? 1.969 -10.362 0.362 1.00 97.56 93 ASP A C 1
ATOM 786 O O . ASP A 1 93 ? 1.341 -10.639 1.385 1.00 97.56 93 ASP A O 1
ATOM 790 N N . ALA A 1 94 ? 2.940 -9.445 0.374 1.00 98.19 94 ALA A N 1
ATOM 791 C CA . ALA A 1 94 ? 3.324 -8.721 1.581 1.00 98.19 94 ALA A CA 1
ATOM 792 C C . ALA A 1 94 ? 2.224 -7.762 2.069 1.00 98.19 94 ALA A C 1
ATOM 794 O O . ALA A 1 94 ? 1.996 -7.654 3.275 1.00 98.19 94 ALA A O 1
ATOM 795 N N . LEU A 1 95 ? 1.512 -7.091 1.157 1.00 98.50 95 LEU A N 1
ATOM 796 C CA . LEU A 1 95 ? 0.349 -6.276 1.522 1.00 98.50 95 LEU A CA 1
ATOM 797 C C . LEU A 1 95 ? -0.832 -7.135 1.985 1.00 98.50 95 LEU A C 1
ATOM 799 O O . LEU A 1 95 ? -1.520 -6.734 2.918 1.00 98.50 95 LEU A O 1
ATOM 803 N N . ASP A 1 96 ? -1.059 -8.306 1.384 1.00 98.44 96 ASP A N 1
ATOM 804 C CA . ASP A 1 96 ? -2.067 -9.263 1.856 1.00 98.44 96 ASP A CA 1
ATOM 805 C C . ASP A 1 96 ? -1.783 -9.670 3.306 1.00 98.44 96 ASP A C 1
ATOM 807 O O . ASP A 1 96 ? -2.665 -9.607 4.158 1.00 98.44 96 ASP A O 1
ATOM 811 N N . PHE A 1 97 ? -0.528 -9.993 3.625 1.00 98.31 97 PHE A N 1
ATOM 812 C CA . PHE A 1 97 ? -0.116 -10.293 4.997 1.00 98.31 97 PHE A CA 1
ATOM 813 C C . PHE A 1 97 ? -0.294 -9.101 5.955 1.00 98.31 97 PHE A C 1
ATOM 815 O O . PHE A 1 97 ? -0.765 -9.266 7.085 1.00 98.31 97 PHE A O 1
ATOM 822 N N . ALA A 1 98 ? 0.051 -7.890 5.512 1.00 98.44 98 ALA A N 1
ATOM 823 C CA . ALA A 1 98 ? -0.143 -6.683 6.312 1.00 98.44 98 ALA A CA 1
ATOM 824 C C . ALA A 1 98 ? -1.627 -6.438 6.619 1.00 98.44 98 ALA A C 1
ATOM 826 O O . ALA A 1 98 ? -1.978 -6.123 7.757 1.00 98.44 98 ALA A O 1
ATOM 827 N N . TRP A 1 99 ? -2.502 -6.632 5.630 1.00 98.25 99 TRP A N 1
ATOM 828 C CA . TRP A 1 99 ? -3.943 -6.519 5.814 1.00 98.25 99 TRP A CA 1
ATOM 829 C C . TRP A 1 99 ? -4.496 -7.588 6.743 1.00 98.25 99 TRP A C 1
ATOM 831 O O . TRP A 1 99 ? -5.238 -7.226 7.650 1.00 98.25 99 TRP A O 1
ATOM 841 N N . GLN A 1 100 ? -4.102 -8.855 6.582 1.00 97.38 100 GLN A N 1
ATOM 842 C CA . GLN A 1 100 ? -4.476 -9.928 7.513 1.00 97.38 100 GLN A CA 1
ATOM 843 C C . GLN A 1 100 ? -4.150 -9.535 8.956 1.00 97.38 100 GLN A C 1
ATOM 845 O O . GLN A 1 100 ? -5.033 -9.537 9.808 1.00 97.38 100 GLN A O 1
ATOM 850 N N . THR A 1 101 ? -2.913 -9.088 9.196 1.00 97.12 101 THR A N 1
ATOM 851 C CA . THR A 1 101 ? -2.440 -8.671 10.524 1.00 97.12 101 THR A CA 1
ATOM 852 C C . THR A 1 101 ? -3.294 -7.538 11.100 1.00 97.12 101 THR A C 1
ATOM 854 O O . THR A 1 101 ? -3.744 -7.612 12.242 1.00 97.12 101 THR A O 1
ATOM 857 N N . VAL A 1 102 ? -3.553 -6.487 10.312 1.00 97.06 102 VAL A N 1
ATOM 858 C CA . VAL A 1 102 ? -4.374 -5.351 10.762 1.00 97.06 102 VAL A CA 1
ATOM 859 C C . VAL A 1 102 ? -5.817 -5.780 11.023 1.00 97.06 102 VAL A C 1
ATOM 861 O O . VAL A 1 102 ? -6.410 -5.341 12.008 1.00 97.06 102 VAL A O 1
ATOM 864 N N . ILE A 1 103 ? -6.380 -6.634 10.166 1.00 96.00 103 ILE A N 1
ATOM 865 C CA . ILE A 1 103 ? -7.759 -7.112 10.281 1.00 96.00 103 ILE A CA 1
ATOM 866 C C . ILE A 1 103 ? -7.937 -7.964 11.539 1.00 96.00 103 ILE A C 1
ATOM 868 O O . ILE A 1 103 ? -8.933 -7.796 12.240 1.00 96.00 103 ILE A O 1
ATOM 872 N N . GLU A 1 104 ? -6.983 -8.849 11.830 1.00 94.62 104 GLU A N 1
ATOM 873 C CA . GLU A 1 104 ? -6.937 -9.668 13.047 1.00 94.62 104 GLU A CA 1
ATOM 874 C C . GLU A 1 104 ? -6.876 -8.806 14.312 1.00 94.62 104 GLU A C 1
ATOM 876 O O . GLU A 1 104 ? -7.684 -8.986 15.225 1.00 94.62 104 GLU A O 1
ATOM 881 N N . ASP A 1 105 ? -5.960 -7.834 14.346 1.00 94.06 105 ASP A N 1
ATOM 882 C CA . ASP A 1 105 ? -5.718 -6.993 15.523 1.00 94.06 105 ASP A CA 1
ATOM 883 C C . ASP A 1 105 ? -6.900 -6.054 15.852 1.00 94.06 105 ASP A C 1
ATOM 885 O O . ASP A 1 105 ? -7.012 -5.592 16.989 1.00 94.06 105 ASP A O 1
ATOM 889 N N . HIS A 1 106 ? -7.786 -5.772 14.887 1.00 91.00 106 HIS A N 1
ATOM 890 C CA . HIS A 1 106 ? -8.867 -4.781 15.019 1.00 91.00 106 HIS A CA 1
ATOM 891 C C . HIS A 1 106 ? -10.281 -5.382 14.984 1.00 91.00 106 HIS A C 1
ATOM 893 O O . HIS A 1 106 ? -11.248 -4.676 14.690 1.00 91.00 106 HIS A O 1
ATOM 899 N N . GLN A 1 107 ? -10.440 -6.671 15.296 1.00 89.50 107 GLN A N 1
ATOM 900 C CA . GLN A 1 107 ? -11.770 -7.268 15.429 1.00 89.50 107 GLN A CA 1
ATOM 901 C C . GLN A 1 107 ? -12.521 -6.758 16.684 1.00 89.50 107 GLN A C 1
ATOM 903 O O . GLN A 1 107 ? -11.935 -6.692 17.767 1.00 89.50 107 GLN A O 1
ATOM 908 N N . PRO A 1 108 ? -13.836 -6.466 16.595 1.00 91.12 108 PRO A N 1
ATOM 909 C CA . PRO A 1 108 ? -14.646 -6.461 15.379 1.00 91.12 108 PRO A CA 1
ATOM 910 C C . PRO A 1 108 ? -14.398 -5.208 14.524 1.00 91.12 108 PRO A C 1
ATOM 912 O O . PRO A 1 108 ? -14.401 -4.085 15.031 1.00 91.12 108 PRO A O 1
ATOM 915 N N . ILE A 1 109 ? -14.275 -5.394 13.208 1.00 91.56 109 ILE A N 1
ATOM 916 C CA . ILE A 1 109 ? -14.116 -4.282 12.261 1.00 91.56 109 ILE A CA 1
ATOM 917 C C . ILE A 1 109 ? -15.461 -3.598 12.003 1.00 91.56 109 ILE A C 1
ATOM 919 O O . ILE A 1 109 ? -16.504 -4.241 11.866 1.00 91.56 109 ILE A O 1
ATOM 923 N N . SER A 1 110 ? -15.444 -2.266 11.908 1.00 93.19 110 SER A N 1
ATOM 924 C CA . SER A 1 110 ? -16.639 -1.495 11.564 1.00 93.19 110 SER A CA 1
ATOM 925 C C . SER A 1 110 ? -17.120 -1.828 10.144 1.00 93.19 110 SER A C 1
ATOM 927 O O . SER A 1 110 ? -16.318 -2.041 9.237 1.00 93.19 110 SER A O 1
ATOM 929 N N . GLN A 1 111 ? -18.434 -1.816 9.900 1.00 94.19 111 GLN A N 1
ATOM 930 C CA . GLN A 1 111 ? -18.963 -2.072 8.549 1.00 94.19 111 GLN A CA 1
ATOM 931 C C . GLN A 1 111 ? -18.425 -1.074 7.511 1.00 94.19 111 GLN A C 1
ATOM 933 O O . GLN A 1 111 ? -18.157 -1.442 6.370 1.00 94.19 111 GLN A O 1
ATOM 938 N N . THR A 1 112 ? -18.214 0.180 7.919 1.00 95.25 112 THR A N 1
ATOM 939 C CA . THR A 1 112 ? -17.595 1.202 7.071 1.00 95.25 112 THR A CA 1
ATOM 940 C C . THR A 1 112 ? -16.177 0.806 6.671 1.00 95.25 112 THR A C 1
ATOM 942 O O . THR A 1 112 ? -15.848 0.861 5.489 1.00 95.25 112 THR A O 1
ATOM 945 N N . ASP A 1 113 ? -15.342 0.383 7.621 1.00 95.69 113 ASP A N 1
ATOM 946 C CA . ASP A 1 113 ? -13.962 -0.001 7.321 1.00 95.69 113 ASP A CA 1
ATOM 947 C C . ASP A 1 113 ? -13.899 -1.307 6.529 1.00 95.69 113 ASP A C 1
ATOM 949 O O . ASP A 1 113 ? -13.150 -1.368 5.560 1.00 95.69 113 ASP A O 1
ATOM 953 N N . LYS A 1 114 ? -14.758 -2.294 6.825 1.00 95.88 114 LYS A N 1
ATOM 954 C CA . LYS A 1 114 ? -14.896 -3.524 6.022 1.00 95.88 114 LYS A CA 1
ATOM 955 C C . LYS A 1 114 ? -15.132 -3.196 4.545 1.00 95.88 114 LYS A C 1
ATOM 957 O O . LYS A 1 114 ? -14.402 -3.681 3.686 1.00 95.88 114 LYS A O 1
ATOM 962 N N . VAL A 1 115 ? -16.091 -2.316 4.241 1.00 96.62 115 VAL A N 1
ATOM 963 C CA . VAL A 1 115 ? -16.369 -1.888 2.856 1.00 96.62 115 VAL A CA 1
ATOM 964 C C . VAL A 1 115 ? -15.171 -1.172 2.229 1.00 96.62 115 VAL A C 1
ATOM 966 O O . VAL A 1 115 ? -14.836 -1.430 1.075 1.00 96.62 115 VAL A O 1
ATOM 969 N N . ARG A 1 116 ? -14.512 -0.273 2.967 1.00 97.69 116 ARG A N 1
ATOM 970 C CA . ARG A 1 116 ? -13.362 0.488 2.453 1.00 97.69 116 ARG A CA 1
ATOM 971 C C . ARG A 1 116 ? -12.168 -0.408 2.143 1.00 97.69 116 ARG A C 1
ATOM 973 O O . ARG A 1 116 ? -11.554 -0.230 1.095 1.00 97.69 116 ARG A O 1
ATOM 980 N N . ILE A 1 117 ? -11.871 -1.362 3.027 1.00 98.00 117 ILE A N 1
ATOM 981 C CA . ILE A 1 117 ? -10.796 -2.335 2.831 1.00 98.00 117 ILE A CA 1
ATOM 982 C C . ILE A 1 117 ? -11.129 -3.206 1.619 1.00 98.00 117 ILE A C 1
ATOM 984 O O . ILE A 1 117 ? -10.350 -3.250 0.676 1.00 98.00 117 ILE A O 1
ATOM 988 N N . LEU A 1 118 ? -12.324 -3.803 1.565 1.00 97.62 118 LEU A N 1
ATOM 989 C CA . LEU A 1 118 ? -12.729 -4.628 0.421 1.00 97.62 118 LEU A CA 1
ATOM 990 C C . LEU A 1 118 ? -12.636 -3.881 -0.915 1.00 97.62 118 LEU A C 1
ATOM 992 O O . LEU A 1 118 ? -12.201 -4.466 -1.903 1.00 97.62 118 LEU A O 1
ATOM 996 N N . ASN A 1 119 ? -13.015 -2.602 -0.958 1.00 97.81 119 ASN A N 1
ATOM 997 C CA . ASN A 1 119 ? -12.908 -1.808 -2.181 1.00 97.81 119 ASN A CA 1
ATOM 998 C C . ASN A 1 119 ? -11.451 -1.636 -2.624 1.00 97.81 119 ASN A C 1
ATOM 1000 O O . ASN A 1 119 ? -11.148 -1.932 -3.775 1.00 97.81 119 ASN A O 1
ATOM 1004 N N . VAL A 1 120 ? -10.540 -1.238 -1.724 1.00 98.19 120 VAL A N 1
ATOM 1005 C CA . VAL A 1 120 ? -9.132 -1.064 -2.117 1.00 98.19 120 VAL A CA 1
ATOM 1006 C C . VAL A 1 120 ? -8.495 -2.398 -2.520 1.00 98.19 120 VAL A C 1
ATOM 1008 O O . VAL A 1 120 ? -7.752 -2.446 -3.495 1.00 98.19 120 VAL A O 1
ATOM 1011 N N . LEU A 1 121 ? -8.817 -3.506 -1.842 1.00 97.88 121 LEU A N 1
ATOM 1012 C CA . LEU A 1 121 ? -8.290 -4.826 -2.208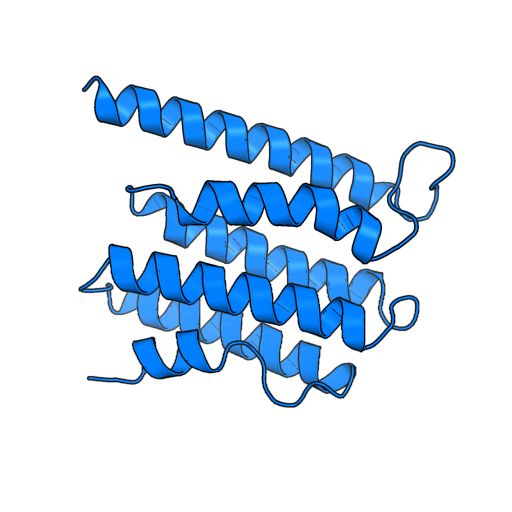 1.00 97.88 121 LEU A CA 1
ATOM 1013 C C . LEU A 1 121 ? -8.790 -5.275 -3.589 1.00 97.88 121 LEU A C 1
ATOM 1015 O O . LEU A 1 121 ? -8.010 -5.805 -4.379 1.00 97.88 121 LEU A O 1
ATOM 1019 N N . ARG A 1 122 ? -10.062 -5.013 -3.916 1.00 96.56 122 ARG A N 1
ATOM 1020 C CA . ARG A 1 122 ? -10.634 -5.298 -5.243 1.00 96.56 122 ARG A CA 1
ATOM 1021 C C . ARG A 1 122 ? -9.990 -4.458 -6.339 1.00 96.56 122 ARG A C 1
ATOM 1023 O O . ARG A 1 122 ? -9.595 -5.023 -7.353 1.00 96.56 122 ARG A O 1
ATOM 1030 N N . ASP A 1 123 ? -9.794 -3.161 -6.108 1.00 96.31 123 ASP A N 1
ATOM 1031 C CA . ASP A 1 123 ? -9.094 -2.289 -7.061 1.00 96.31 123 ASP A CA 1
ATOM 1032 C C . ASP A 1 123 ? -7.675 -2.810 -7.344 1.00 96.31 123 ASP A C 1
ATOM 1034 O O . ASP A 1 123 ? -7.191 -2.806 -8.478 1.00 96.31 123 ASP A O 1
ATOM 1038 N N . GLY A 1 124 ? -6.998 -3.301 -6.306 1.00 96.25 124 GLY A N 1
ATOM 1039 C CA . GLY A 1 124 ? -5.690 -3.921 -6.443 1.00 96.25 124 GLY A CA 1
ATOM 1040 C C . GLY A 1 124 ? -5.716 -5.260 -7.180 1.00 96.25 124 GLY A C 1
ATOM 1041 O O . GLY A 1 124 ? -4.818 -5.517 -7.976 1.00 96.25 124 GLY A O 1
ATOM 1042 N N . GLN A 1 125 ? -6.746 -6.086 -6.979 1.00 96.56 125 GLN A N 1
ATOM 1043 C CA . GLN A 1 125 ? -6.953 -7.320 -7.744 1.00 96.56 125 GLN A CA 1
ATOM 1044 C C . GLN A 1 125 ? -7.193 -7.038 -9.233 1.00 96.56 125 GLN A C 1
ATOM 1046 O O . GLN A 1 125 ? -6.616 -7.722 -10.085 1.00 96.56 125 GLN A O 1
ATOM 1051 N N . ASP A 1 126 ? -7.989 -6.021 -9.559 1.00 95.06 126 ASP A N 1
ATOM 1052 C CA . ASP A 1 126 ? -8.233 -5.612 -10.943 1.00 95.06 126 ASP A CA 1
ATOM 1053 C C . ASP A 1 126 ? -6.927 -5.174 -11.616 1.00 95.06 126 ASP A C 1
ATOM 1055 O O . ASP A 1 126 ? -6.612 -5.629 -12.717 1.00 95.06 126 ASP A O 1
ATOM 1059 N N . ARG A 1 127 ? -6.101 -4.382 -10.926 1.00 93.62 127 ARG A N 1
ATOM 1060 C CA . ARG A 1 127 ? -4.780 -3.967 -11.424 1.00 93.62 127 ARG A CA 1
ATOM 1061 C C . ARG A 1 127 ? -3.802 -5.133 -11.543 1.00 93.62 127 ARG A C 1
ATOM 1063 O O . ARG A 1 127 ? -3.167 -5.285 -12.580 1.00 93.62 127 ARG A O 1
ATOM 1070 N N . ALA A 1 128 ? -3.716 -5.999 -10.533 1.00 94.25 128 ALA A N 1
ATOM 1071 C CA . ALA A 1 128 ? -2.862 -7.188 -10.548 1.00 94.25 128 ALA A CA 1
ATOM 1072 C C . ALA A 1 128 ? -3.157 -8.096 -11.759 1.00 94.25 128 ALA A C 1
ATOM 1074 O O . ALA A 1 128 ? -2.237 -8.636 -12.384 1.00 94.25 128 ALA A O 1
ATOM 1075 N N . SER A 1 129 ? -4.433 -8.199 -12.149 1.00 94.19 129 SER A N 1
ATOM 1076 C CA . SER A 1 129 ? -4.857 -8.993 -13.306 1.00 94.19 129 SER A CA 1
ATOM 1077 C C . SER A 1 129 ? -4.262 -8.500 -14.633 1.00 94.19 129 SER A C 1
ATOM 1079 O O . SER A 1 129 ? -3.972 -9.315 -15.511 1.00 94.19 129 SER A O 1
ATOM 1081 N N . LEU A 1 130 ? -3.982 -7.194 -14.761 1.00 90.88 130 LEU A N 1
ATOM 1082 C CA . LEU A 1 130 ? -3.341 -6.606 -15.946 1.00 90.88 130 LEU A CA 1
ATOM 1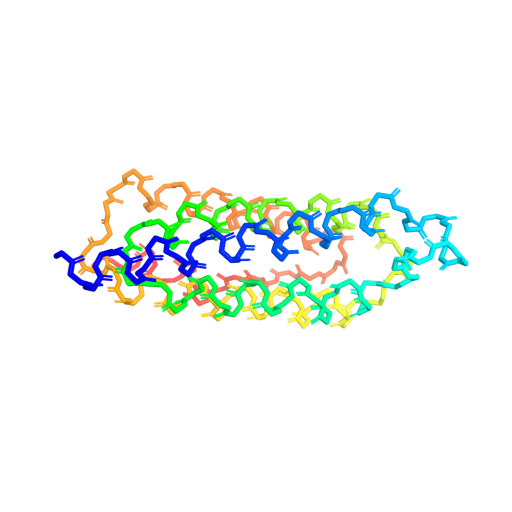083 C C . LEU A 1 130 ? -1.917 -7.138 -16.158 1.00 90.88 130 LEU A C 1
ATOM 1085 O O . LEU A 1 130 ? -1.436 -7.188 -17.291 1.00 90.88 130 LEU A O 1
ATOM 1089 N N . PHE A 1 131 ? -1.274 -7.588 -15.079 1.00 87.69 131 PHE A N 1
ATOM 1090 C CA . PHE A 1 131 ? 0.061 -8.185 -15.074 1.00 87.69 131 PHE A CA 1
ATOM 1091 C C . PHE A 1 131 ? 0.023 -9.725 -15.064 1.00 87.69 131 PHE A C 1
ATOM 1093 O O . PHE A 1 131 ? 1.060 -10.373 -14.956 1.00 87.69 131 PHE A O 1
ATOM 1100 N N . GLY A 1 132 ? -1.164 -10.335 -15.181 1.00 90.50 132 GLY A N 1
ATOM 1101 C CA . GLY A 1 132 ? -1.349 -11.790 -15.162 1.00 90.50 132 GLY A CA 1
ATOM 1102 C C . GLY A 1 132 ? -1.428 -12.413 -13.763 1.00 90.50 132 GLY A C 1
ATOM 1103 O O . GLY A 1 132 ? -1.402 -13.640 -13.643 1.00 90.50 132 GLY A O 1
ATOM 1104 N N . LEU A 1 133 ? -1.546 -11.601 -12.707 1.00 93.19 133 LEU A N 1
ATOM 1105 C CA . LEU A 1 133 ? -1.748 -12.067 -11.335 1.00 93.19 133 LEU A CA 1
ATOM 1106 C C . LEU A 1 133 ? -3.248 -12.160 -11.028 1.00 93.19 133 LEU A C 1
ATOM 1108 O O . LEU A 1 133 ? -3.918 -11.171 -10.746 1.00 93.19 133 LEU A O 1
ATOM 1112 N N . ASN A 1 134 ? -3.785 -13.378 -11.079 1.00 89.25 134 ASN A N 1
ATOM 1113 C CA . ASN A 1 134 ? -5.233 -13.610 -10.980 1.00 89.25 134 ASN A CA 1
ATOM 1114 C C . ASN A 1 134 ? -5.757 -13.772 -9.546 1.00 89.25 134 ASN A C 1
ATOM 1116 O O . ASN A 1 134 ? -6.965 -13.872 -9.358 1.00 89.25 134 ASN A O 1
ATOM 1120 N N . GLN A 1 135 ? -4.866 -13.861 -8.557 1.00 90.00 135 GLN A N 1
ATOM 1121 C CA . GLN A 1 135 ? -5.220 -14.013 -7.147 1.00 90.00 135 GLN A CA 1
ATOM 1122 C C . GLN A 1 135 ? -4.208 -13.257 -6.285 1.00 90.00 135 GLN A C 1
ATOM 1124 O O . GLN A 1 135 ? -3.080 -13.713 -6.101 1.00 90.00 135 GLN A O 1
ATOM 1129 N N . VAL A 1 136 ? -4.621 -12.097 -5.783 1.00 95.19 136 VAL A N 1
ATOM 1130 C CA . VAL A 1 136 ? -3.917 -11.284 -4.784 1.00 95.19 136 VAL A CA 1
ATOM 1131 C C . VAL A 1 136 ? -4.898 -10.921 -3.669 1.00 95.19 136 VAL A C 1
ATOM 1133 O O . VAL A 1 136 ? -6.108 -10.964 -3.877 1.00 95.19 136 VAL A O 1
ATOM 1136 N N . TY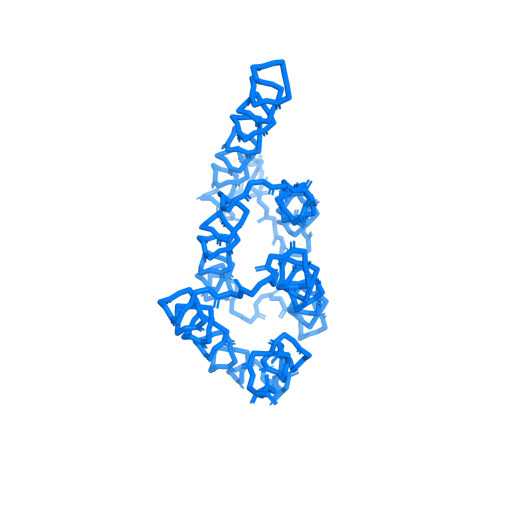R A 1 137 ? -4.396 -10.585 -2.478 1.00 96.25 137 TYR A N 1
ATOM 1137 C CA . TYR A 1 137 ? -5.234 -10.229 -1.317 1.00 96.25 137 TYR A CA 1
ATOM 1138 C C . TYR A 1 137 ? -6.245 -11.297 -0.878 1.00 96.25 137 TYR A C 1
ATOM 1140 O O . TYR A 1 137 ? -7.270 -10.979 -0.266 1.00 96.25 137 TYR A O 1
ATOM 1148 N N . HIS A 1 138 ? -5.991 -12.558 -1.232 1.00 94.38 138 HIS A N 1
ATOM 1149 C CA . HIS A 1 138 ? -6.938 -13.646 -1.036 1.00 94.38 138 HIS A CA 1
ATOM 1150 C C . HIS A 1 138 ? -7.304 -13.803 0.440 1.00 94.38 138 HIS A C 1
ATOM 1152 O O . HIS A 1 138 ? -8.483 -13.786 0.784 1.00 94.38 138 HIS A O 1
ATOM 1158 N N . HIS A 1 139 ? -6.298 -13.867 1.308 1.00 95.62 139 HIS A N 1
ATOM 1159 C CA . HIS A 1 139 ? -6.501 -14.144 2.721 1.00 95.62 139 HIS A CA 1
ATOM 1160 C C . HIS A 1 139 ? -7.207 -12.976 3.423 1.00 95.62 139 HIS A C 1
ATOM 1162 O O . HIS A 1 139 ? -8.186 -13.184 4.135 1.00 95.62 139 HIS A O 1
ATOM 1168 N N . ALA A 1 140 ? -6.767 -11.734 3.183 1.00 95.75 140 ALA A N 1
ATOM 1169 C CA . ALA A 1 140 ? -7.400 -10.556 3.773 1.00 95.75 140 ALA A CA 1
ATOM 1170 C C . ALA A 1 140 ? -8.871 -10.407 3.345 1.00 95.75 140 ALA A C 1
ATOM 1172 O O . ALA A 1 140 ? -9.718 -10.017 4.150 1.00 95.75 140 ALA A O 1
ATOM 1173 N N . THR A 1 141 ? -9.187 -10.744 2.091 1.00 94.62 141 THR A N 1
ATOM 1174 C CA . THR A 1 141 ? -10.565 -10.713 1.582 1.00 94.62 141 THR A CA 1
ATOM 1175 C C . THR A 1 141 ? -11.427 -11.787 2.250 1.00 94.62 141 THR A C 1
ATOM 1177 O O . THR A 1 141 ? -12.525 -11.479 2.709 1.00 94.62 141 THR A O 1
ATOM 1180 N N . GLU A 1 142 ? -10.924 -13.020 2.383 1.00 93.81 142 GLU A N 1
ATOM 1181 C CA . GLU A 1 142 ? -11.643 -14.110 3.062 1.00 93.81 142 GLU A CA 1
ATOM 1182 C C . GLU A 1 142 ? -11.954 -13.790 4.529 1.00 93.81 142 GLU A C 1
ATOM 1184 O O . GLU A 1 142 ? -13.064 -14.050 4.994 1.00 93.81 142 GLU A O 1
ATOM 1189 N N . MET A 1 143 ? -11.012 -13.175 5.249 1.00 93.94 143 MET A N 1
ATOM 1190 C CA . MET A 1 143 ? -11.216 -12.775 6.647 1.00 93.94 143 MET A CA 1
ATOM 1191 C C . MET A 1 143 ? -12.315 -11.728 6.819 1.00 93.94 143 MET A C 1
ATOM 1193 O O . MET A 1 143 ? -12.963 -11.683 7.861 1.00 93.94 143 MET A O 1
ATOM 1197 N N . LEU A 1 144 ? -12.513 -10.865 5.821 1.00 90.31 144 LEU A N 1
ATOM 1198 C CA . LEU A 1 144 ? -13.577 -9.867 5.847 1.00 90.31 144 LEU A CA 1
ATOM 1199 C C . LEU A 1 144 ? -14.916 -10.466 5.429 1.00 90.31 144 LEU A C 1
ATOM 1201 O O . LEU A 1 144 ? -15.931 -10.033 5.961 1.00 90.31 144 LEU A O 1
ATOM 1205 N N . ASP A 1 145 ? -14.942 -11.433 4.514 1.00 80.94 145 ASP A N 1
ATOM 1206 C CA . ASP A 1 145 ? -16.175 -12.078 4.046 1.00 80.94 145 ASP A CA 1
ATOM 1207 C C . ASP A 1 145 ? -16.715 -13.154 5.013 1.00 80.94 145 ASP A C 1
ATOM 1209 O O . ASP A 1 145 ? -17.889 -13.518 4.920 1.00 80.94 145 ASP A O 1
ATOM 1213 N N . GLY A 1 146 ? -15.900 -13.635 5.959 1.00 66.00 146 GLY A N 1
ATOM 1214 C CA . GLY A 1 146 ? -16.337 -14.516 7.045 1.00 66.00 146 GLY A CA 1
ATOM 1215 C C . GLY A 1 146 ? -17.179 -13.779 8.095 1.00 66.00 146 GLY A C 1
ATOM 1216 O O . GLY A 1 146 ? -16.646 -12.970 8.852 1.00 66.00 146 GLY A O 1
ATOM 1217 N N . ASP A 1 147 ? -18.484 -14.065 8.131 1.00 48.84 147 ASP A N 1
ATOM 1218 C CA . ASP A 1 147 ? -19.428 -13.659 9.192 1.00 48.84 147 ASP A CA 1
ATOM 1219 C C . ASP A 1 147 ? -19.400 -14.617 10.401 1.00 48.84 147 ASP A C 1
ATOM 1221 O O . ASP A 1 147 ? -19.420 -15.857 10.192 1.00 48.84 147 ASP A O 1
#

Organism: Rhizopus azygosporus (NCBI:txid86630)

Radius of gyration: 15.53 Å; chains: 1; bounding box: 40×27×46 Å

pLDDT: mean 93.06, std 6.98, range [48.84, 98.5]

Foldseek 3Di:
DVVVVVLVVLVVVLVVLVVVLVVQCVCCVPVVVVHPVALVSSCVSLLVSLVSLLPRLDPVSLVVLLVSLLVVLVVCVVCPPVYALVSLVVSLQSSLVSLLSNPVSDPPDDPVSLVSVLVSQVSSCVSNVSNVNNDGSPNSNVSSVPD

Sequence (147 aa):
MEEEEHELTRIEKIEHEHKLVQRKFHKRNEPEKGGYATLSDYWKEFGHVVQHTMHLKSSSSIQLLLNLTGEFHDVCDAYERDAEIYEYKECFDALDFAWQTVIEDHQPISQTDKVRILNVLRDGQDRASLFGLNQVYHHATEMLDGD

Secondary structure (DSSP, 8-state):
-HHHHHHHHHHHHHHHHHHHHHHHHTTTT-GGGT--SSHHHHHHHHHHHHHHHHT--STHHHHHHHHHHHHHHHHHHHHTTSS-HHHHHHHHHHHHHHHHHHHHHTPSPPHHHHHHHHHHHHHHHHHHHHTT----SHHHHHHHH--